Protein AF-A0A4P7WX61-F1 (afdb_monomer)

Structure (mmCIF, N/CA/C/O backbone):
data_AF-A0A4P7WX61-F1
#
_entry.id   AF-A0A4P7WX61-F1
#
loop_
_atom_site.group_PDB
_atom_site.id
_atom_site.type_symbol
_atom_site.label_atom_id
_atom_site.label_alt_id
_atom_site.label_comp_id
_atom_site.label_asym_id
_atom_site.label_entity_id
_atom_site.label_seq_id
_atom_site.pdbx_PDB_ins_code
_atom_site.Cartn_x
_atom_site.Cartn_y
_atom_site.Cartn_z
_atom_site.occupancy
_atom_site.B_iso_or_equiv
_atom_site.auth_seq_id
_atom_site.auth_comp_id
_atom_site.auth_asym_id
_atom_site.auth_atom_id
_atom_site.pdbx_PDB_model_num
ATOM 1 N N . MET A 1 1 ? -18.529 8.906 14.272 1.00 67.94 1 MET A N 1
ATOM 2 C CA . MET A 1 1 ? -18.137 7.941 13.234 1.00 67.94 1 MET A CA 1
ATOM 3 C C . MET A 1 1 ? -18.258 6.561 13.844 1.00 67.94 1 MET A C 1
ATOM 5 O O . MET A 1 1 ? -17.741 6.363 14.939 1.00 67.94 1 MET A O 1
ATOM 9 N N . THR A 1 2 ? -19.038 5.674 13.239 1.00 85.44 2 THR A N 1
ATOM 10 C CA . THR A 1 2 ? -19.278 4.331 13.782 1.00 85.44 2 THR A CA 1
ATOM 11 C C . THR A 1 2 ? -18.071 3.419 13.542 1.00 85.44 2 THR A C 1
ATOM 13 O O . THR A 1 2 ? -17.255 3.657 12.652 1.00 85.44 2 THR A O 1
ATOM 16 N N . GLN A 1 3 ? -17.948 2.352 14.332 1.00 86.31 3 GLN A N 1
ATOM 17 C CA . GLN A 1 3 ? -16.869 1.363 14.203 1.00 86.31 3 GLN A CA 1
ATOM 18 C C . GLN A 1 3 ? -16.821 0.746 12.792 1.00 86.31 3 GLN A C 1
ATOM 20 O O . GLN A 1 3 ? -15.759 0.563 12.193 1.00 86.31 3 GLN A O 1
ATOM 25 N N . ASN A 1 4 ? -18.006 0.509 12.225 1.00 90.38 4 ASN A N 1
ATOM 26 C CA . ASN A 1 4 ? -18.170 -0.004 10.871 1.00 90.38 4 ASN A CA 1
ATOM 27 C C . ASN A 1 4 ? -17.653 0.986 9.823 1.00 90.38 4 ASN A C 1
ATOM 29 O O . ASN A 1 4 ? -16.977 0.570 8.889 1.00 90.38 4 ASN A O 1
ATOM 33 N N . GLU A 1 5 ? -17.902 2.289 9.991 1.00 91.50 5 GLU A N 1
ATOM 34 C CA . GLU A 1 5 ? -17.364 3.316 9.091 1.00 91.50 5 GLU A CA 1
ATOM 35 C C . GLU A 1 5 ? -15.830 3.324 9.103 1.00 91.50 5 GLU A C 1
ATOM 37 O O . GLU A 1 5 ? -15.217 3.357 8.039 1.00 91.50 5 GLU A O 1
ATOM 42 N N . LEU A 1 6 ? -15.193 3.244 10.279 1.00 90.31 6 LEU A N 1
ATOM 43 C CA . LEU A 1 6 ? -13.725 3.232 10.383 1.00 90.31 6 LEU A CA 1
ATOM 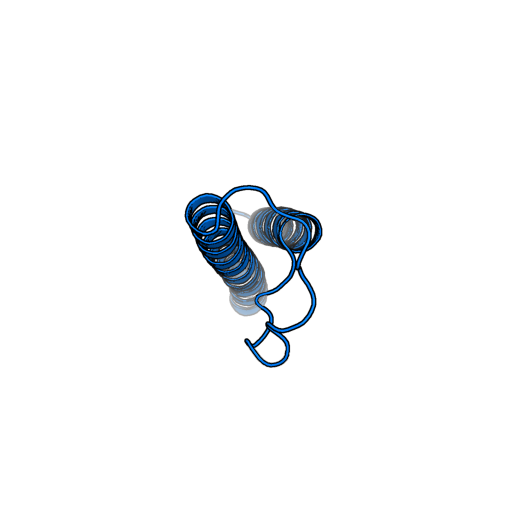44 C C . LEU A 1 6 ? -13.122 1.976 9.749 1.00 90.31 6 LEU A C 1
ATOM 46 O O . LEU A 1 6 ? -12.126 2.067 9.030 1.00 90.31 6 LEU A O 1
ATOM 50 N N . ASN A 1 7 ? -13.759 0.822 9.956 1.00 93.25 7 ASN A N 1
ATOM 51 C CA . ASN A 1 7 ? -13.331 -0.439 9.357 1.00 93.25 7 ASN A CA 1
ATOM 52 C C . ASN A 1 7 ? -13.477 -0.428 7.830 1.00 93.25 7 ASN A C 1
ATOM 54 O O . ASN A 1 7 ? -12.565 -0.870 7.134 1.00 93.25 7 ASN A O 1
ATOM 58 N N . ILE A 1 8 ? -14.574 0.125 7.298 1.00 95.06 8 ILE A N 1
ATOM 59 C CA . ILE A 1 8 ? -14.777 0.279 5.848 1.00 95.06 8 ILE A CA 1
ATOM 60 C C . ILE A 1 8 ? -13.710 1.198 5.250 1.00 95.06 8 ILE A C 1
ATOM 62 O O . ILE A 1 8 ? -13.146 0.876 4.205 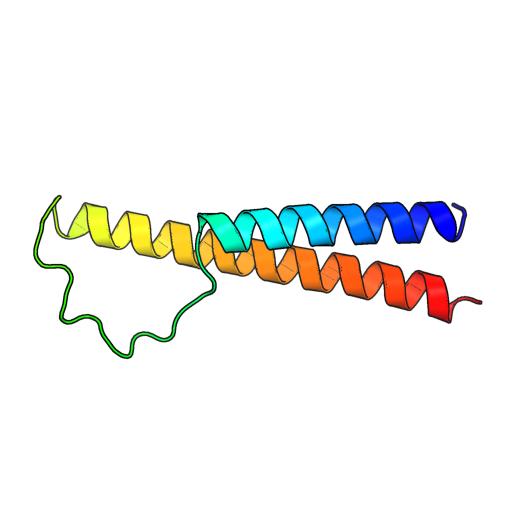1.00 95.06 8 ILE A O 1
ATOM 66 N N . ILE A 1 9 ? -13.398 2.315 5.915 1.00 93.94 9 ILE A N 1
ATOM 67 C CA . ILE A 1 9 ? -12.348 3.226 5.449 1.00 93.94 9 ILE A CA 1
ATOM 68 C C . ILE A 1 9 ? -10.993 2.520 5.445 1.00 93.94 9 ILE A C 1
ATOM 70 O O . ILE A 1 9 ? -10.324 2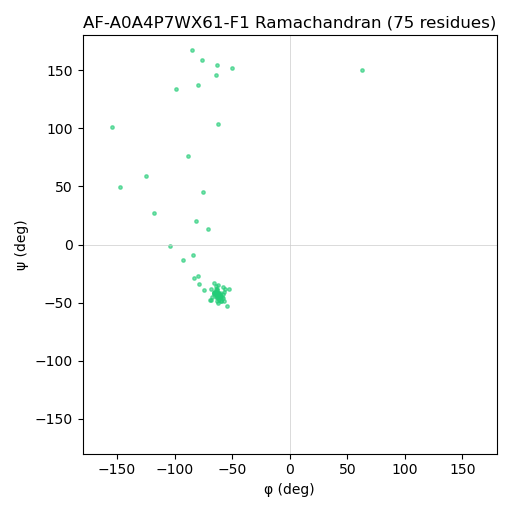.522 4.413 1.00 93.94 9 ILE A O 1
ATOM 74 N N . GLY A 1 10 ? -10.602 1.875 6.547 1.00 93.31 10 GLY A N 1
ATOM 75 C CA . GLY A 1 10 ? -9.338 1.141 6.610 1.00 93.31 10 GLY A CA 1
ATOM 76 C C . GLY A 1 10 ? -9.241 0.055 5.534 1.00 93.31 10 GLY A C 1
ATOM 77 O O . GLY A 1 10 ? -8.233 -0.042 4.842 1.00 93.31 10 GLY A O 1
ATOM 78 N N . LEU A 1 11 ? -10.330 -0.687 5.305 1.00 95.31 11 LEU A N 1
ATOM 79 C CA . LEU A 1 11 ? -10.3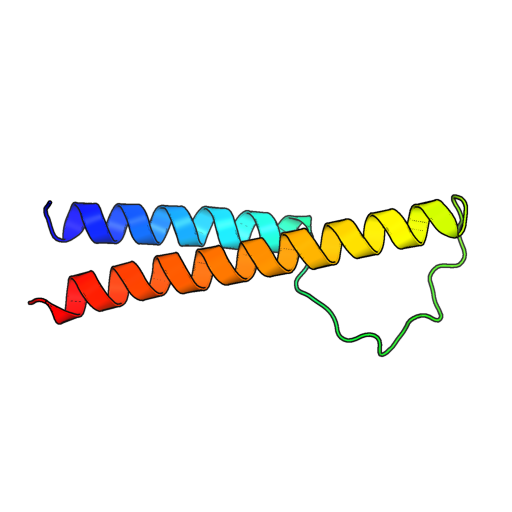96 -1.708 4.257 1.00 95.31 11 LEU A CA 1
ATOM 80 C C . LEU A 1 11 ? -10.242 -1.113 2.849 1.00 95.31 11 LEU A C 1
ATOM 82 O O . LEU A 1 11 ? -9.568 -1.700 2.004 1.00 95.31 11 LEU A O 1
ATOM 86 N N . ALA A 1 12 ? -10.828 0.057 2.582 1.00 96.25 12 ALA A N 1
ATOM 87 C CA . ALA A 1 12 ? -10.658 0.737 1.301 1.00 96.25 12 ALA A CA 1
ATOM 88 C C . ALA A 1 12 ? -9.189 1.125 1.055 1.00 96.25 12 ALA A C 1
ATOM 90 O O . ALA A 1 12 ? -8.681 0.929 -0.052 1.00 96.25 12 ALA A O 1
ATOM 91 N N . PHE A 1 13 ? -8.491 1.615 2.086 1.00 94.31 13 PHE A N 1
ATOM 92 C CA . PHE A 1 13 ? -7.053 1.898 2.024 1.00 94.31 13 PHE A CA 1
ATOM 93 C C . PHE A 1 13 ? -6.231 0.642 1.713 1.00 94.31 13 PHE A C 1
ATOM 95 O O . PHE A 1 13 ? -5.370 0.684 0.830 1.00 94.31 13 PHE A O 1
ATOM 102 N N . ASP A 1 14 ? -6.539 -0.479 2.366 1.00 95.00 14 ASP A N 1
ATOM 103 C CA . ASP A 1 14 ? -5.848 -1.750 2.142 1.00 95.00 14 ASP A CA 1
ATOM 104 C C . ASP A 1 14 ? -6.062 -2.272 0.719 1.00 95.00 14 ASP A C 1
ATOM 106 O O . ASP A 1 14 ? -5.101 -2.653 0.051 1.00 95.00 14 ASP A O 1
ATOM 110 N N . ILE A 1 15 ? -7.300 -2.233 0.210 1.00 96.44 15 ILE A N 1
ATOM 111 C CA . ILE A 1 15 ? -7.621 -2.661 -1.160 1.00 96.44 15 ILE A CA 1
ATOM 112 C C . ILE A 1 15 ? -6.844 -1.823 -2.177 1.00 96.44 15 ILE A C 1
ATOM 114 O O . ILE A 1 15 ? -6.201 -2.378 -3.068 1.00 96.44 15 ILE A O 1
ATOM 118 N N . ILE A 1 16 ? -6.858 -0.494 -2.038 1.00 95.06 16 ILE A N 1
ATOM 119 C CA . ILE A 1 16 ? -6.116 0.399 -2.938 1.00 95.06 16 ILE A CA 1
ATOM 120 C C . ILE A 1 16 ? -4.615 0.100 -2.862 1.00 95.06 16 ILE A C 1
ATOM 122 O O . ILE A 1 16 ? -3.952 -0.011 -3.896 1.00 95.06 16 ILE A O 1
ATOM 126 N N . GLY A 1 17 ? -4.073 -0.072 -1.656 1.00 92.44 17 GLY A N 1
ATOM 127 C CA . GLY A 1 17 ? -2.666 -0.397 -1.455 1.00 92.44 17 GLY A CA 1
ATOM 128 C C . GLY A 1 17 ? -2.265 -1.737 -2.082 1.00 92.44 17 GLY A C 1
ATOM 129 O O . GLY A 1 17 ? -1.246 -1.815 -2.769 1.00 92.44 17 GLY A O 1
ATOM 130 N N . VAL A 1 18 ? -3.083 -2.782 -1.936 1.00 93.88 18 VAL A N 1
ATOM 131 C CA . VAL A 1 18 ? -2.837 -4.095 -2.558 1.00 93.88 18 VAL A CA 1
ATOM 132 C C . VAL A 1 18 ? -2.915 -4.011 -4.082 1.00 93.88 18 VAL A C 1
ATOM 134 O O . VAL A 1 18 ? -2.046 -4.555 -4.763 1.00 93.88 18 VAL A O 1
ATOM 137 N N . VAL A 1 19 ? -3.894 -3.286 -4.632 1.00 93.56 19 VAL A N 1
ATOM 138 C CA . VAL A 1 19 ? -4.008 -3.059 -6.082 1.00 93.56 19 VAL A CA 1
ATOM 139 C C . VAL A 1 19 ? -2.754 -2.366 -6.621 1.00 93.56 19 VAL A C 1
ATOM 141 O O . VAL A 1 19 ? -2.182 -2.810 -7.618 1.00 93.56 19 VAL A O 1
ATOM 144 N N . LEU A 1 20 ? -2.262 -1.328 -5.939 1.00 90.75 20 LEU A N 1
ATOM 145 C CA . LEU A 1 20 ? -1.022 -0.652 -6.324 1.00 90.75 20 LEU A CA 1
ATOM 146 C C . LEU A 1 20 ? 0.194 -1.590 -6.261 1.00 90.75 20 LEU A C 1
ATOM 148 O O . LEU A 1 20 ? 1.014 -1.576 -7.178 1.00 90.75 20 LEU A O 1
ATOM 152 N N . LEU A 1 21 ? 0.310 -2.437 -5.233 1.00 90.12 21 LEU A N 1
ATOM 153 C CA . LEU A 1 21 ? 1.388 -3.433 -5.157 1.00 90.12 21 LEU A CA 1
ATOM 154 C C . LEU A 1 21 ? 1.305 -4.477 -6.273 1.00 90.12 21 LEU A C 1
ATOM 156 O O . LEU A 1 21 ? 2.346 -4.904 -6.773 1.00 90.12 21 LEU A O 1
ATOM 160 N N . PHE A 1 22 ? 0.100 -4.870 -6.685 1.00 89.19 22 PHE A N 1
ATOM 161 C CA . PHE A 1 22 ? -0.090 -5.831 -7.767 1.00 89.19 22 PHE A CA 1
ATOM 162 C C . PHE A 1 22 ? 0.393 -5.272 -9.113 1.00 89.19 22 PHE A C 1
ATOM 164 O O . PHE A 1 22 ? 1.086 -5.964 -9.856 1.00 89.19 22 PHE A O 1
ATOM 171 N N . PHE A 1 23 ? 0.101 -4.000 -9.407 1.00 85.25 23 PHE A N 1
ATOM 172 C CA . PHE A 1 23 ? 0.519 -3.361 -10.661 1.00 85.25 23 PHE A CA 1
ATOM 173 C C . PHE A 1 23 ? 1.987 -2.905 -10.678 1.00 85.25 23 PHE A C 1
ATOM 175 O O . PHE A 1 23 ? 2.625 -2.931 -11.733 1.00 85.25 23 PHE A O 1
ATOM 182 N N . TYR A 1 24 ? 2.537 -2.472 -9.540 1.00 83.12 24 TYR A N 1
ATOM 183 C CA . TYR A 1 24 ? 3.884 -1.884 -9.473 1.00 83.12 24 TYR A CA 1
ATOM 184 C C . TYR A 1 24 ? 4.953 -2.814 -8.892 1.00 83.12 24 TYR A C 1
ATOM 186 O O . TYR A 1 24 ? 6.131 -2.451 -8.898 1.00 83.12 24 TYR A O 1
ATOM 194 N N . GLU A 1 25 ? 4.552 -4.024 -8.494 1.00 79.31 25 GLU A N 1
ATOM 195 C CA . GLU A 1 25 ? 5.331 -5.012 -7.745 1.00 79.31 25 GLU A CA 1
ATOM 196 C C . GLU A 1 25 ? 5.747 -4.514 -6.346 1.00 79.31 25 GLU A C 1
ATOM 198 O O . GLU A 1 25 ? 5.965 -3.319 -6.134 1.00 79.31 25 GLU A O 1
ATOM 203 N N . PRO A 1 26 ? 5.910 -5.400 -5.352 1.00 73.94 26 PRO A N 1
ATOM 204 C CA . PRO A 1 26 ? 6.527 -5.021 -4.087 1.00 73.94 26 PRO A CA 1
ATOM 205 C C . PRO A 1 26 ? 7.990 -4.591 -4.290 1.00 73.94 26 PRO A C 1
ATOM 207 O O . PRO A 1 26 ? 8.640 -5.026 -5.246 1.00 73.94 26 PRO A O 1
ATOM 210 N N . PRO A 1 27 ? 8.543 -3.745 -3.400 1.00 70.12 27 PRO A N 1
ATOM 211 C CA . PRO A 1 27 ? 9.933 -3.317 -3.501 1.00 70.12 27 PRO A CA 1
ATOM 212 C C . PRO A 1 27 ? 10.866 -4.532 -3.377 1.00 70.12 27 PRO A C 1
ATOM 214 O O . PRO A 1 27 ? 11.079 -5.060 -2.289 1.00 70.12 27 PRO A O 1
ATOM 217 N N . LYS A 1 28 ? 11.423 -4.983 -4.506 1.00 70.88 28 LYS A N 1
ATOM 218 C CA . LYS A 1 28 ? 12.381 -6.094 -4.555 1.00 70.88 28 LYS A CA 1
ATOM 219 C C . LYS A 1 28 ? 13.780 -5.600 -4.150 1.00 70.88 28 LYS A C 1
ATOM 221 O O . LYS A 1 28 ? 14.192 -4.526 -4.603 1.00 70.88 28 LYS A O 1
ATOM 226 N N . PRO A 1 29 ? 14.529 -6.355 -3.329 1.00 66.31 29 PRO A N 1
ATOM 227 C CA . PRO A 1 29 ? 15.936 -6.065 -3.080 1.00 66.31 29 PRO A CA 1
ATOM 228 C C . PRO A 1 29 ? 16.741 -6.223 -4.381 1.00 66.31 29 PRO A C 1
ATOM 230 O O . PRO A 1 29 ? 16.422 -7.057 -5.228 1.00 66.31 29 PRO A O 1
ATOM 233 N N . GLU A 1 30 ? 17.775 -5.402 -4.563 1.00 63.41 30 GLU A N 1
ATOM 234 C CA . GLU A 1 30 ? 18.553 -5.273 -5.810 1.00 63.41 30 GLU A CA 1
ATOM 235 C C . GLU A 1 30 ? 19.529 -6.451 -6.041 1.00 63.41 30 GLU A C 1
ATOM 237 O O . GLU A 1 30 ? 20.685 -6.256 -6.394 1.00 63.41 30 GLU A O 1
ATOM 242 N N . ILE A 1 31 ? 19.080 -7.694 -5.843 1.00 60.34 31 ILE A N 1
ATOM 243 C CA . ILE A 1 31 ? 19.938 -8.895 -5.840 1.00 60.34 31 ILE A CA 1
ATOM 244 C C . ILE A 1 31 ? 20.196 -9.436 -7.266 1.00 60.34 31 ILE A C 1
ATOM 246 O O . ILE A 1 31 ? 21.056 -10.284 -7.465 1.00 60.34 31 ILE A O 1
ATOM 250 N N . GLY A 1 32 ? 19.519 -8.928 -8.302 1.00 53.53 32 GLY A N 1
ATOM 251 C CA . GLY A 1 32 ? 19.574 -9.529 -9.645 1.00 53.53 32 GLY A CA 1
ATOM 252 C C . GLY A 1 32 ? 19.464 -8.544 -10.803 1.00 53.53 32 GLY A C 1
ATOM 253 O O . GLY A 1 32 ? 18.662 -8.749 -11.709 1.00 53.53 32 GLY A O 1
ATOM 254 N N . ALA A 1 33 ? 20.249 -7.466 -10.810 1.00 53.22 33 ALA A N 1
ATOM 255 C CA . ALA A 1 33 ? 20.214 -6.464 -11.884 1.00 53.22 33 ALA A CA 1
ATOM 256 C C . ALA A 1 33 ? 20.806 -6.926 -13.241 1.00 53.22 33 ALA A C 1
ATOM 258 O O . ALA A 1 33 ? 21.027 -6.086 -14.110 1.00 53.22 33 ALA A O 1
ATOM 259 N N . ILE A 1 34 ? 21.053 -8.226 -13.446 1.00 52.38 34 ILE A N 1
ATOM 260 C CA . ILE A 1 34 ? 21.840 -8.745 -14.580 1.00 52.38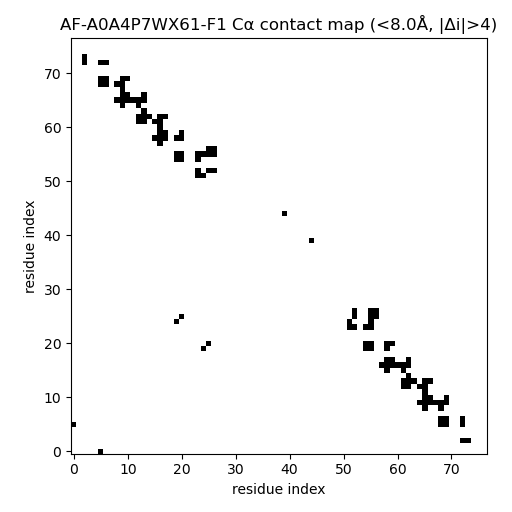 34 ILE A CA 1
ATOM 261 C C . ILE A 1 34 ? 20.981 -9.124 -15.812 1.00 52.38 34 ILE A C 1
ATOM 263 O O . ILE A 1 34 ? 21.526 -9.267 -16.895 1.00 52.38 34 ILE A O 1
ATOM 267 N N . LEU A 1 35 ? 19.645 -9.223 -15.728 1.00 51.28 35 LEU A N 1
ATOM 268 C CA . LEU A 1 35 ? 18.845 -9.889 -16.787 1.00 51.28 35 LEU A CA 1
ATOM 269 C C . LEU A 1 35 ? 17.803 -9.038 -17.544 1.00 51.28 35 LEU A C 1
ATOM 271 O O . LEU A 1 35 ? 16.832 -9.577 -18.061 1.00 51.28 35 LEU A O 1
ATOM 275 N N . LEU A 1 36 ? 17.977 -7.719 -17.670 1.00 53.22 36 LEU A N 1
ATOM 276 C CA . LEU A 1 36 ? 17.073 -6.878 -18.486 1.00 53.22 36 LEU A CA 1
ATOM 277 C C . LEU A 1 36 ? 17.840 -6.066 -19.541 1.00 53.22 36 LEU A C 1
ATOM 279 O O . LEU A 1 36 ? 17.793 -4.833 -19.578 1.00 53.22 36 LEU A O 1
ATOM 283 N N . GLU A 1 37 ? 18.550 -6.783 -20.413 1.00 49.91 37 GLU A N 1
ATOM 284 C CA . GLU A 1 37 ? 19.097 -6.293 -21.684 1.00 49.91 37 GLU A CA 1
ATOM 285 C C . GLU A 1 37 ? 18.071 -6.459 -22.814 1.00 49.91 37 GLU A C 1
ATOM 287 O O . GLU A 1 37 ? 18.149 -7.356 -23.643 1.00 49.91 37 GLU A O 1
ATOM 292 N N . SER A 1 38 ? 17.061 -5.594 -22.847 1.00 52.06 38 SER A N 1
ATOM 293 C CA . SER A 1 38 ? 16.226 -5.348 -24.034 1.00 52.06 38 SER A CA 1
ATOM 294 C C . SER A 1 38 ? 15.678 -3.923 -23.893 1.00 52.06 38 SER A C 1
ATOM 296 O O . SER A 1 38 ? 14.855 -3.651 -23.023 1.00 52.06 38 SER A O 1
ATOM 298 N N . ALA A 1 39 ? 16.280 -2.968 -24.604 1.00 53.59 39 ALA A N 1
ATOM 299 C CA . ALA A 1 39 ? 16.369 -1.565 -24.188 1.00 53.59 39 ALA A CA 1
ATOM 300 C C . ALA A 1 39 ? 15.323 -0.617 -24.819 1.00 53.59 39 ALA A C 1
ATOM 302 O O . ALA A 1 39 ? 15.231 -0.539 -26.040 1.00 53.59 39 ALA A O 1
ATOM 303 N N . PRO A 1 40 ? 14.684 0.245 -24.004 1.00 58.12 40 PRO A N 1
ATOM 304 C CA . PRO A 1 40 ? 14.765 1.701 -24.100 1.00 58.12 40 PRO A CA 1
ATOM 305 C C . PRO A 1 40 ? 16.010 2.220 -23.342 1.00 58.12 40 PRO A C 1
ATOM 307 O O . PRO A 1 40 ? 16.661 1.469 -22.605 1.00 58.12 40 PRO A O 1
ATOM 310 N N . SER A 1 41 ? 16.387 3.490 -23.536 1.00 73.75 41 SER A N 1
ATOM 311 C CA . SER A 1 41 ? 17.648 4.066 -23.032 1.00 73.75 41 SER A CA 1
ATOM 312 C C . SER A 1 41 ? 17.888 3.797 -21.530 1.00 73.75 41 SER A C 1
ATOM 314 O O . SER A 1 41 ? 16.953 3.644 -20.739 1.00 73.75 41 SER A O 1
ATOM 316 N N . LYS A 1 42 ? 19.158 3.729 -21.094 1.00 70.38 42 LYS A N 1
ATOM 317 C CA . LYS A 1 42 ? 19.520 3.507 -19.675 1.00 70.38 42 LYS A CA 1
ATOM 318 C C . LYS A 1 42 ? 18.815 4.506 -18.740 1.00 70.38 42 LYS A C 1
ATOM 320 O O . LYS A 1 42 ? 18.321 4.103 -17.690 1.00 70.38 42 LYS A O 1
ATOM 325 N N . SER A 1 43 ? 18.675 5.765 -19.163 1.00 75.38 43 SER A N 1
ATOM 326 C CA . SER A 1 43 ? 17.973 6.791 -18.387 1.00 75.38 43 SER A CA 1
ATOM 327 C C . SER A 1 43 ? 16.480 6.522 -18.219 1.00 75.38 43 SER A C 1
ATOM 329 O O . SER A 1 43 ? 15.923 6.852 -17.173 1.00 75.38 43 SER A O 1
ATOM 331 N N . ASP A 1 44 ? 15.823 5.911 -19.206 1.00 74.94 44 ASP A N 1
ATOM 332 C CA . ASP A 1 44 ? 14.387 5.619 -19.126 1.00 74.94 44 ASP A CA 1
ATOM 333 C C . ASP A 1 44 ? 14.117 4.454 -18.173 1.00 74.94 44 ASP A C 1
ATOM 335 O O . ASP A 1 44 ? 13.199 4.513 -17.354 1.00 74.94 44 ASP A O 1
ATOM 339 N N . ARG A 1 45 ? 14.983 3.432 -18.191 1.00 73.69 45 ARG A N 1
ATOM 340 C CA . ARG A 1 45 ? 14.917 2.308 -17.244 1.00 73.69 45 ARG A CA 1
ATOM 341 C C . ARG A 1 45 ? 15.087 2.768 -15.797 1.00 73.69 45 ARG A C 1
ATOM 343 O O . ARG A 1 45 ? 14.332 2.330 -14.927 1.00 73.69 45 ARG A O 1
ATOM 350 N N . ASP A 1 46 ? 16.021 3.679 -15.539 1.00 79.12 46 ASP A N 1
ATOM 351 C CA . ASP A 1 46 ? 16.253 4.209 -14.191 1.00 79.12 46 ASP A CA 1
ATOM 352 C C . ASP A 1 46 ? 15.082 5.070 -13.697 1.00 79.12 46 ASP A C 1
ATOM 354 O O . ASP A 1 46 ? 14.689 4.970 -12.531 1.00 79.12 46 ASP A O 1
ATOM 358 N N . LYS A 1 47 ? 14.466 5.869 -14.580 1.00 78.62 47 LYS A N 1
ATOM 359 C CA . LYS A 1 47 ? 13.247 6.628 -14.257 1.00 78.62 47 LYS A CA 1
ATOM 360 C C . LYS A 1 47 ? 12.089 5.696 -13.897 1.00 78.62 47 LYS A C 1
ATOM 362 O O . LYS A 1 47 ? 11.471 5.881 -12.850 1.00 78.62 47 LYS A O 1
ATOM 367 N N . ILE A 1 48 ? 11.842 4.662 -14.704 1.00 79.75 48 ILE A N 1
ATOM 368 C CA . ILE A 1 48 ? 10.769 3.686 -14.456 1.00 79.75 48 ILE A CA 1
ATOM 369 C C . ILE A 1 48 ? 11.003 2.949 -13.132 1.00 79.75 48 ILE A C 1
ATOM 371 O O . ILE A 1 48 ? 10.077 2.823 -12.332 1.00 79.75 48 ILE A O 1
ATOM 375 N N . LYS A 1 49 ? 12.239 2.516 -12.848 1.00 80.94 49 LYS A N 1
ATOM 376 C CA . LYS A 1 49 ? 12.584 1.869 -11.570 1.00 80.94 49 LYS A CA 1
ATOM 377 C C . LYS A 1 49 ? 12.338 2.781 -10.369 1.00 80.94 49 LYS A C 1
ATOM 379 O O . LYS A 1 49 ? 11.785 2.322 -9.371 1.00 80.94 49 LYS A O 1
ATOM 384 N N . LYS A 1 50 ? 12.718 4.063 -10.452 1.00 83.44 50 LYS A N 1
ATOM 385 C CA . LYS A 1 50 ? 12.479 5.037 -9.372 1.00 83.44 50 LYS A CA 1
ATOM 386 C C . LYS A 1 50 ? 10.990 5.232 -9.106 1.00 83.44 50 LYS A C 1
ATOM 388 O O . LYS A 1 50 ? 10.583 5.185 -7.948 1.00 83.44 50 LYS A O 1
ATOM 393 N N . VAL A 1 51 ? 10.190 5.396 -10.161 1.00 83.75 51 VAL A N 1
ATOM 394 C CA . VAL A 1 51 ? 8.735 5.559 -10.040 1.00 83.75 51 VAL A CA 1
ATOM 395 C C . VAL A 1 51 ? 8.105 4.306 -9.440 1.00 83.75 51 VAL A C 1
ATOM 397 O O . VAL A 1 51 ? 7.388 4.426 -8.454 1.00 83.75 51 VAL A O 1
ATOM 400 N N . LYS A 1 52 ? 8.441 3.110 -9.947 1.00 84.00 52 LYS A N 1
ATOM 401 C CA . LYS A 1 52 ? 7.963 1.841 -9.373 1.00 84.00 52 LYS A CA 1
ATOM 402 C C . LYS A 1 52 ? 8.287 1.751 -7.883 1.00 84.00 52 LYS A C 1
ATOM 404 O O . LYS A 1 52 ? 7.379 1.631 -7.077 1.00 84.00 52 LYS A O 1
ATOM 409 N N . LYS A 1 53 ? 9.552 1.946 -7.494 1.00 85.81 53 LYS A N 1
ATOM 410 C CA . LYS A 1 53 ? 9.991 1.897 -6.086 1.00 85.81 53 LYS A CA 1
ATOM 411 C C . LYS A 1 53 ? 9.254 2.907 -5.199 1.00 85.81 53 LYS A C 1
ATOM 413 O O . LYS A 1 53 ? 8.977 2.603 -4.042 1.00 85.81 53 LYS A O 1
ATOM 418 N N . MET A 1 54 ? 8.952 4.099 -5.714 1.00 89.12 54 MET A N 1
ATOM 419 C CA . MET A 1 54 ? 8.188 5.115 -4.988 1.00 89.12 54 MET A CA 1
ATOM 420 C C . MET A 1 54 ? 6.724 4.700 -4.813 1.00 89.12 54 MET A C 1
ATOM 422 O O . MET A 1 54 ? 6.218 4.741 -3.695 1.00 89.12 54 MET A O 1
ATOM 426 N N . VAL A 1 55 ? 6.068 4.245 -5.884 1.00 89.31 55 VAL A N 1
ATOM 427 C CA . VAL A 1 55 ? 4.668 3.800 -5.84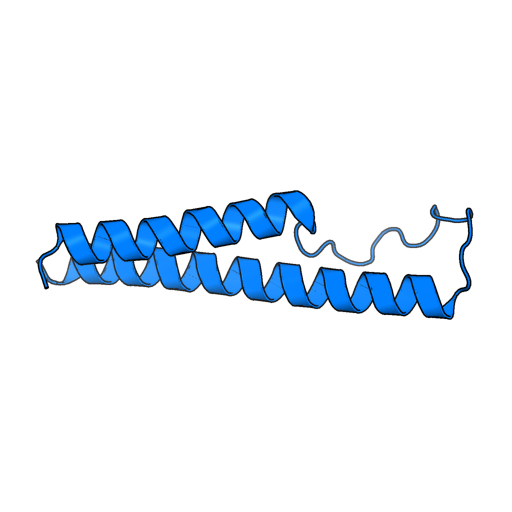4 1.00 89.31 55 VAL A CA 1
ATOM 428 C C . VAL A 1 55 ? 4.509 2.582 -4.938 1.00 89.31 55 VAL A C 1
ATOM 430 O O . VAL A 1 55 ? 3.620 2.583 -4.094 1.00 89.31 55 VAL A O 1
ATOM 433 N N . SER A 1 56 ? 5.409 1.597 -5.007 1.00 88.06 56 SER A N 1
ATOM 434 C CA . SER A 1 56 ? 5.366 0.423 -4.127 1.00 88.06 56 SER A CA 1
ATOM 435 C C . SER A 1 56 ? 5.540 0.790 -2.650 1.00 88.06 56 SER A C 1
ATOM 437 O O . SER A 1 56 ? 4.921 0.176 -1.785 1.00 88.06 56 SER A O 1
ATOM 439 N N . LYS A 1 57 ? 6.352 1.812 -2.338 1.00 91.25 57 LYS A N 1
ATOM 440 C CA . LYS A 1 57 ? 6.467 2.342 -0.968 1.00 91.25 57 LYS A CA 1
ATOM 441 C C . LYS A 1 57 ? 5.179 3.022 -0.511 1.00 91.25 57 LYS A C 1
ATOM 443 O O . LYS A 1 57 ? 4.747 2.778 0.608 1.00 91.25 57 LYS A O 1
ATOM 448 N N . ILE A 1 58 ? 4.572 3.850 -1.362 1.00 93.00 58 ILE A N 1
ATOM 449 C CA . ILE A 1 58 ? 3.298 4.520 -1.061 1.00 93.00 58 ILE A CA 1
ATOM 450 C C . ILE A 1 58 ? 2.196 3.481 -0.835 1.00 93.00 58 ILE A C 1
ATOM 452 O O . ILE A 1 58 ? 1.459 3.575 0.138 1.00 93.00 58 ILE A O 1
ATOM 456 N N . ALA A 1 59 ? 2.133 2.461 -1.688 1.00 92.62 59 ALA A N 1
ATOM 457 C CA . ALA A 1 59 ? 1.194 1.355 -1.575 1.00 92.62 59 ALA A CA 1
ATOM 458 C C . ALA A 1 59 ? 1.330 0.623 -0.232 1.00 92.62 59 ALA A C 1
ATOM 460 O O . ALA A 1 59 ? 0.338 0.400 0.454 1.00 92.62 59 ALA A O 1
ATOM 461 N N . LEU A 1 60 ? 2.565 0.327 0.186 1.00 93.12 60 LEU A N 1
ATOM 462 C CA . LEU A 1 60 ? 2.828 -0.292 1.484 1.00 93.12 60 LEU A CA 1
ATOM 463 C C . LEU A 1 60 ? 2.412 0.614 2.652 1.00 93.12 60 LEU A C 1
ATOM 465 O O . LEU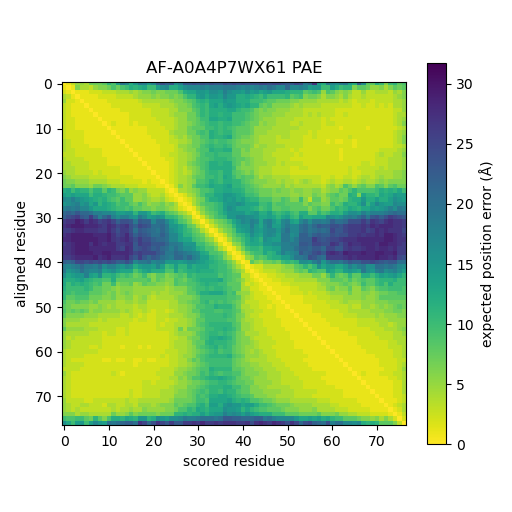 A 1 60 ? 1.818 0.137 3.612 1.00 93.12 60 LEU A O 1
ATOM 469 N N . ILE A 1 61 ? 2.692 1.918 2.566 1.00 94.56 61 ILE A N 1
ATOM 470 C CA . ILE A 1 61 ? 2.276 2.891 3.585 1.00 94.56 61 ILE A CA 1
ATOM 471 C C . ILE A 1 61 ? 0.746 2.951 3.687 1.00 94.56 61 ILE A C 1
ATOM 473 O O . ILE A 1 61 ? 0.227 2.974 4.797 1.00 94.56 61 ILE A O 1
ATOM 477 N N . LEU A 1 62 ? 0.024 2.927 2.562 1.00 93.94 62 LEU A N 1
ATOM 478 C CA . LEU A 1 62 ? -1.444 2.913 2.550 1.00 93.94 62 LEU A CA 1
ATOM 479 C C . LEU A 1 62 ? -2.007 1.684 3.270 1.00 93.94 62 LEU A C 1
ATOM 481 O O . LEU A 1 62 ? -2.907 1.848 4.086 1.00 93.94 62 LEU A O 1
ATOM 485 N N . ILE A 1 63 ? -1.438 0.498 3.031 1.00 95.69 63 ILE A N 1
ATOM 486 C CA . ILE A 1 63 ? -1.830 -0.738 3.734 1.00 95.69 63 ILE A CA 1
ATOM 487 C C . ILE A 1 63 ? -1.544 -0.619 5.234 1.00 95.69 63 ILE A C 1
ATOM 489 O O . ILE A 1 63 ? -2.373 -0.957 6.068 1.00 95.69 63 ILE A O 1
ATOM 493 N N . LEU A 1 64 ? -0.370 -0.109 5.614 1.00 95.94 64 LEU A N 1
ATOM 494 C CA . LEU A 1 64 ? -0.039 0.053 7.033 1.00 95.94 64 LEU A CA 1
ATOM 495 C C . LEU A 1 64 ? -0.982 1.038 7.731 1.00 95.94 64 LEU A C 1
ATOM 497 O O . LEU A 1 64 ? -1.365 0.805 8.877 1.00 95.94 64 LEU A O 1
ATOM 501 N N . ILE A 1 65 ? -1.375 2.118 7.052 1.00 95.88 65 ILE A N 1
ATOM 502 C CA . ILE A 1 65 ? -2.346 3.087 7.568 1.00 95.88 65 ILE A CA 1
ATOM 503 C C . ILE A 1 65 ? -3.740 2.457 7.664 1.00 95.88 65 ILE A C 1
ATOM 505 O O . ILE A 1 65 ? -4.365 2.573 8.716 1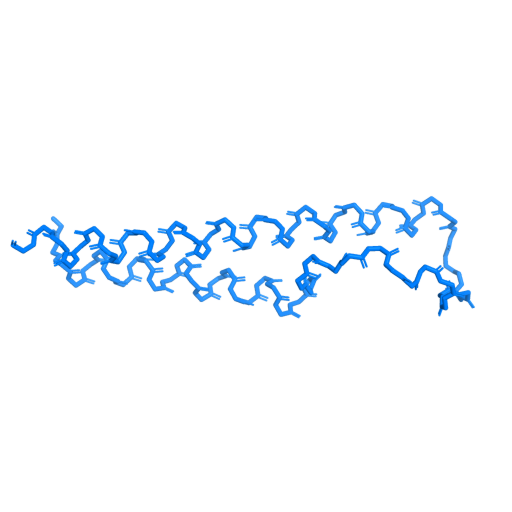.00 95.88 65 ILE A O 1
ATOM 509 N N . GLY A 1 66 ? -4.213 1.775 6.616 1.00 95.12 66 GLY A N 1
ATOM 510 C CA . GLY A 1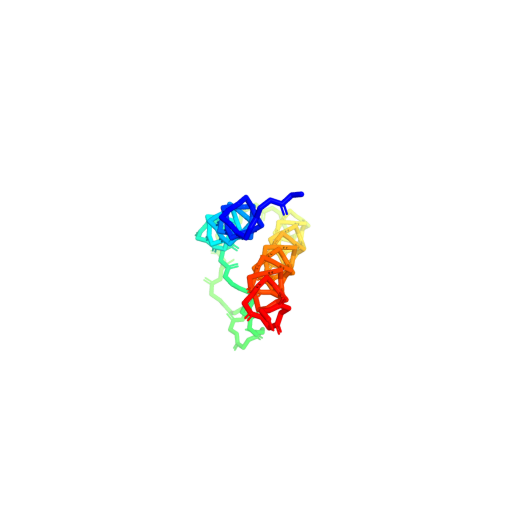 66 ? -5.519 1.110 6.594 1.00 95.12 66 GLY A CA 1
ATOM 511 C C . GLY A 1 66 ? -5.659 0.088 7.720 1.00 95.12 66 GLY A C 1
ATOM 512 O O . GLY A 1 66 ? -6.584 0.175 8.534 1.00 95.12 66 GLY A O 1
ATOM 513 N N . PHE A 1 67 ? -4.653 -0.772 7.861 1.00 95.38 67 PHE A N 1
ATOM 514 C CA . PHE A 1 67 ? -4.550 -1.729 8.955 1.00 95.38 67 PHE A CA 1
ATOM 515 C C . PHE A 1 67 ? -4.480 -1.059 10.338 1.00 95.38 67 PHE A C 1
ATOM 517 O O . PHE A 1 67 ? -5.154 -1.486 11.275 1.00 95.38 67 PHE A O 1
ATOM 524 N N . SER A 1 68 ? -3.719 0.032 10.485 1.00 94.94 68 SER A N 1
ATOM 525 C CA . SER A 1 68 ? -3.633 0.768 11.758 1.00 94.94 68 SER A CA 1
ATOM 526 C C . SER A 1 68 ? -4.973 1.393 12.158 1.00 94.94 68 SER A C 1
ATOM 528 O O . SER A 1 68 ? -5.334 1.370 13.335 1.00 94.94 68 SER A O 1
ATOM 530 N N . ILE A 1 69 ? -5.738 1.914 11.191 1.00 92.94 69 ILE A N 1
ATOM 531 C CA . ILE A 1 69 ? -7.088 2.452 11.420 1.00 92.94 69 ILE A CA 1
ATOM 532 C C . ILE A 1 69 ? -8.036 1.340 11.887 1.00 92.94 69 ILE A C 1
ATOM 534 O O . ILE A 1 69 ? -8.785 1.547 12.841 1.00 92.94 69 ILE A O 1
ATOM 538 N N . GLN A 1 70 ? -7.982 0.156 11.269 1.00 92.31 70 GLN A N 1
ATOM 539 C CA . GLN A 1 70 ? -8.781 -1.002 11.692 1.00 92.31 70 GLN A CA 1
ATOM 540 C C . GLN A 1 70 ? -8.412 -1.464 13.109 1.00 92.31 70 GLN A C 1
ATOM 542 O O . GLN A 1 70 ? -9.300 -1.734 13.917 1.00 92.31 70 GLN A O 1
ATOM 547 N N . ILE A 1 71 ? -7.116 -1.520 13.448 1.00 93.56 71 ILE A N 1
ATOM 548 C CA . ILE A 1 71 ? -6.670 -1.840 14.813 1.00 93.56 71 ILE A CA 1
ATOM 549 C C . ILE A 1 71 ? -7.223 -0.821 15.805 1.00 93.56 71 ILE A C 1
ATOM 551 O O . ILE A 1 71 ? -7.788 -1.213 16.824 1.00 93.56 71 ILE A O 1
ATOM 555 N N . TYR A 1 72 ? -7.091 0.473 15.513 1.00 91.62 72 TYR A N 1
ATOM 556 C CA . TYR A 1 72 ? -7.579 1.539 16.386 1.00 91.62 72 TYR A CA 1
ATOM 557 C C . TYR A 1 72 ? -9.095 1.446 16.593 1.00 91.62 72 TYR A C 1
ATOM 559 O O . TYR A 1 72 ? -9.567 1.492 17.726 1.00 91.62 72 TYR A O 1
ATOM 567 N N . SER A 1 73 ? -9.843 1.222 15.511 1.00 90.56 73 SER A N 1
ATOM 568 C CA . SER A 1 73 ? -11.293 1.011 15.534 1.00 90.56 73 SER A CA 1
ATOM 569 C C . SER A 1 73 ? -11.699 -0.167 16.427 1.00 90.56 73 SER A C 1
ATOM 571 O O . SER A 1 73 ? -12.659 -0.063 17.186 1.00 90.56 73 SER A O 1
ATOM 573 N N . ASN A 1 74 ? -10.953 -1.274 16.386 1.00 89.75 74 ASN A N 1
ATOM 574 C CA . ASN A 1 74 ? -11.220 -2.448 17.220 1.00 89.75 74 ASN A CA 1
ATOM 575 C C . ASN A 1 74 ? -10.710 -2.306 18.665 1.00 89.75 74 ASN A C 1
ATOM 577 O O . ASN A 1 74 ? -11.270 -2.930 19.557 1.00 89.75 74 ASN A O 1
ATOM 581 N N . THR A 1 75 ? -9.670 -1.502 18.909 1.00 87.88 75 THR A N 1
ATOM 582 C CA . THR A 1 75 ? -9.063 -1.322 20.244 1.00 87.88 75 THR A CA 1
ATOM 583 C C . THR A 1 75 ? -9.809 -0.304 21.102 1.00 87.88 75 THR A C 1
ATOM 585 O O . THR A 1 75 ? -9.793 -0.421 22.319 1.00 87.88 75 THR A O 1
ATOM 588 N N . ILE A 1 76 ? -10.466 0.687 20.492 1.00 79.75 76 ILE A N 1
ATOM 589 C CA . ILE A 1 76 ? -11.284 1.692 21.201 1.00 79.75 76 ILE A CA 1
ATOM 590 C C . ILE A 1 76 ? -12.694 1.166 21.543 1.00 79.75 76 ILE A C 1
ATOM 592 O O . ILE A 1 76 ? -13.613 1.931 21.824 1.00 79.75 76 ILE A O 1
ATOM 596 N N . GLN A 1 77 ? -12.863 -0.158 21.555 1.00 55.50 77 GLN A N 1
ATOM 597 C CA . GLN A 1 77 ? -14.002 -0.785 22.228 1.00 55.50 77 GLN A CA 1
ATOM 598 C C . GLN A 1 77 ? -13.994 -0.492 23.727 1.00 55.50 77 GLN A C 1
ATOM 600 O O . GLN A 1 77 ? -12.928 -0.660 24.361 1.00 55.50 77 GLN A O 1
#

Sequence (77 aa):
MTQNELNIIGLAFDIIGVVLLFFYEPPKPEIGAILLESAPSKSDRDKIKKVKKMVSKIALILILIGFSIQIYSNTIQ

Radius of gyration: 17.17 Å; Cα contacts (8 Å, |Δi|>4): 64; chains: 1; bounding box: 41×18×46 Å

Solvent-accessible surface area (backbone atoms only — not comparable to full-atom values): 4273 Å² total; per-residue (Å²): 134,55,60,67,57,40,38,51,51,13,49,51,32,30,52,53,12,51,53,44,25,68,76,46,38,68,77,72,78,88,83,68,88,82,81,78,92,74,82,76,57,74,69,54,53,52,50,52,51,51,51,31,50,49,51,16,50,52,16,51,49,34,29,54,50,11,53,49,41,34,50,50,46,65,64,75,106

pLDDT: mean 82.27, std 14.14, range [49.91, 96.44]

Mean predicted aligned error: 7.9 Å

Nearest PDB structures (foldseek):
  6uuj-assembly2_E  TM=6.594E-01  e=5.600E+00  Mycobacterium tuberculosis H37Rv
  6b8q-assembly4_G  TM=4.324E-01  e=4.397E+00  Homo sapiens
  6yvd-assembly1_D  TM=4.360E-01  e=2.880E+00  Saccharomyces cerevisiae S288C
  6nrb-assembly1_1  TM=3.654E-01  e=4.139E+00  Homo sapiens
  4rqf-assembly1_A  TM=4.582E-01  e=8.048E+00  Homo sapiens

Foldseek 3Di:
DALVVLLVQLVVLLVQLVVLCVVLPADDDPPDPDPPPDDDDPVVVVVSNVVSHVSNVVSVVSNVVSVVSNVVSVVVD

Secondary structure (DSSP, 8-state):
--HHHHHHHHHHHHHHHHHHHHHH-----SS-TTS--SPSPHHHHHHHHHHHHHHHHHHHHHHHHHHHHHHHHHHT-